Protein AF-A0A2D5W5E4-F1 (afdb_monomer_lite)

Sequence (96 aa):
MGKLPPGGSLHLEPGTIVTPAARDLAFSRGVRLVEGGASAGDCAGASGTESDCMWHRVLATDGDYIVQVRAGRAVLSRLTPEGPVAFGIDLLENHS

Structure (mmCIF, N/CA/C/O backbone):
data_AF-A0A2D5W5E4-F1
#
_entry.id   AF-A0A2D5W5E4-F1
#
loop_
_atom_site.group_PDB
_atom_site.id
_atom_site.type_symbol
_atom_site.label_atom_id
_atom_site.label_alt_id
_atom_site.label_comp_id
_atom_site.label_asym_id
_atom_site.label_entity_id
_atom_site.label_seq_id
_atom_site.pdbx_PDB_ins_code
_atom_site.Cartn_x
_atom_site.Cartn_y
_atom_site.Cartn_z
_atom_site.occupancy
_atom_site.B_iso_or_equiv
_atom_site.auth_seq_id
_atom_site.auth_comp_id
_atom_site.auth_asym_id
_atom_site.auth_atom_id
_atom_site.pdbx_PDB_model_num
ATOM 1 N N . MET A 1 1 ? -3.806 -29.850 -19.268 1.00 39.81 1 MET A N 1
ATOM 2 C CA . MET A 1 1 ? -4.160 -28.684 -18.426 1.00 39.81 1 MET A CA 1
ATOM 3 C C . MET A 1 1 ? -4.583 -29.199 -17.055 1.00 39.81 1 MET A C 1
ATOM 5 O O . MET A 1 1 ? -5.656 -29.781 -16.946 1.00 39.81 1 MET A O 1
ATOM 9 N N . GLY A 1 2 ? -3.719 -29.105 -16.044 1.00 47.88 2 GLY A N 1
ATOM 10 C CA . GLY A 1 2 ? -4.036 -29.586 -14.695 1.00 47.88 2 GLY A CA 1
ATOM 11 C C . GLY A 1 2 ? -4.999 -28.630 -13.993 1.00 47.88 2 GLY A C 1
ATOM 12 O O . GLY A 1 2 ? -4.729 -27.434 -13.924 1.00 47.88 2 GLY A O 1
ATOM 13 N N . LYS A 1 3 ? -6.137 -29.133 -13.499 1.00 58.62 3 LYS A N 1
ATOM 14 C CA . LYS A 1 3 ? -7.003 -28.375 -12.585 1.00 58.62 3 LYS A CA 1
ATOM 15 C C . LYS A 1 3 ? -6.306 -28.318 -11.229 1.00 58.62 3 LYS A C 1
ATOM 17 O O . LYS A 1 3 ? -6.124 -29.360 -10.606 1.00 58.62 3 LYS A O 1
ATOM 22 N N . LEU A 1 4 ? -5.933 -27.121 -10.782 1.00 61.56 4 LEU A N 1
ATOM 23 C CA . LEU A 1 4 ? -5.486 -26.927 -9.408 1.00 61.56 4 LEU A CA 1
ATOM 24 C C . LEU A 1 4 ? -6.698 -27.136 -8.481 1.00 61.56 4 LEU A C 1
ATOM 26 O O . LEU A 1 4 ? -7.742 -26.517 -8.726 1.00 61.56 4 LEU A O 1
ATOM 30 N N . PRO A 1 5 ? -6.616 -28.015 -7.471 1.00 66.75 5 PRO A N 1
ATOM 31 C CA . PRO A 1 5 ? -7.707 -28.185 -6.525 1.00 66.75 5 PRO A CA 1
ATOM 32 C C . PRO A 1 5 ? -7.944 -26.883 -5.735 1.00 66.75 5 PRO A C 1
ATOM 34 O O . PRO A 1 5 ? -6.987 -26.153 -5.456 1.00 66.75 5 PRO A O 1
ATOM 37 N N . PRO A 1 6 ? -9.204 -26.569 -5.380 1.00 67.25 6 PRO A N 1
ATOM 38 C CA . PRO A 1 6 ? -9.503 -25.455 -4.483 1.00 67.25 6 PRO A CA 1
ATOM 39 C C . PRO A 1 6 ? -8.774 -25.649 -3.147 1.00 67.25 6 PRO A C 1
ATOM 41 O O . PRO A 1 6 ? -8.643 -26.778 -2.672 1.00 67.25 6 PRO A O 1
ATOM 44 N N . GLY A 1 7 ? -8.260 -24.563 -2.567 1.00 71.94 7 GLY A N 1
ATOM 45 C CA . GLY A 1 7 ? -7.384 -24.634 -1.388 1.00 71.94 7 GLY A CA 1
ATOM 46 C C . GLY A 1 7 ? -5.900 -24.898 -1.691 1.00 71.94 7 GLY A C 1
ATOM 47 O O . GLY A 1 7 ? -5.088 -24.923 -0.769 1.00 71.94 7 GLY A O 1
ATOM 48 N N . GLY A 1 8 ? -5.532 -25.136 -2.955 1.00 79.62 8 GLY A N 1
ATOM 49 C CA . GLY A 1 8 ? -4.158 -25.450 -3.352 1.00 79.62 8 GLY A CA 1
ATOM 50 C C . GLY A 1 8 ? -3.221 -24.238 -3.380 1.00 79.62 8 GLY A C 1
ATOM 51 O O . GLY A 1 8 ? -3.659 -23.092 -3.444 1.00 79.62 8 GLY A O 1
ATOM 52 N N . SER A 1 9 ? -1.915 -24.497 -3.395 1.00 81.81 9 SER A N 1
ATOM 53 C CA . SER A 1 9 ? -0.892 -23.468 -3.618 1.00 81.81 9 SER A CA 1
ATOM 54 C C . SER A 1 9 ? -0.395 -23.508 -5.063 1.00 81.81 9 SER A C 1
ATOM 56 O O . SER A 1 9 ? -0.157 -24.587 -5.606 1.00 81.81 9 SER A O 1
ATOM 58 N N . LEU A 1 10 ? -0.222 -22.341 -5.680 1.00 82.25 10 LEU A N 1
ATOM 59 C CA . LEU A 1 10 ? 0.379 -22.173 -7.000 1.00 82.25 10 LEU A CA 1
ATOM 60 C C . LEU A 1 10 ? 1.687 -21.402 -6.853 1.00 82.25 10 LEU A C 1
ATOM 62 O O . LEU A 1 10 ? 1.669 -20.231 -6.477 1.00 82.25 10 LEU A O 1
ATOM 66 N N . HIS A 1 11 ? 2.802 -22.057 -7.167 1.00 84.19 11 HIS A N 1
ATOM 67 C CA . HIS A 1 11 ? 4.106 -21.411 -7.197 1.00 84.19 11 HIS A CA 1
ATOM 68 C C . HIS A 1 11 ? 4.270 -20.651 -8.513 1.00 84.19 11 HIS A C 1
ATOM 70 O O . HIS A 1 11 ? 4.062 -21.214 -9.586 1.00 84.19 11 HIS A O 1
ATOM 76 N N . LEU A 1 12 ? 4.579 -19.364 -8.415 1.00 85.81 12 LEU A N 1
ATOM 77 C CA . LEU A 1 12 ? 4.820 -18.489 -9.550 1.00 85.81 12 LEU A CA 1
ATOM 78 C C . LEU A 1 12 ? 6.315 -18.446 -9.825 1.00 85.81 12 LEU A C 1
ATOM 80 O O . LEU A 1 12 ? 7.105 -18.288 -8.898 1.00 85.81 12 LEU A O 1
ATOM 84 N N . GLU A 1 13 ? 6.696 -18.548 -11.091 1.00 80.25 13 GLU A N 1
ATOM 85 C CA . GLU A 1 13 ? 8.087 -18.337 -11.480 1.00 80.25 13 GLU A CA 1
ATOM 86 C C . GLU A 1 13 ? 8.489 -16.871 -11.232 1.00 80.25 13 GLU A C 1
ATOM 88 O O . GLU A 1 13 ? 7.639 -15.975 -11.367 1.00 80.25 13 GLU A O 1
ATOM 93 N N . PRO A 1 14 ? 9.763 -16.595 -10.907 1.00 76.56 14 PRO A N 1
ATOM 94 C CA . PRO A 1 14 ? 10.265 -15.232 -10.773 1.00 76.56 14 PRO A CA 1
ATOM 95 C C . PRO A 1 14 ? 9.915 -14.373 -11.999 1.00 76.56 14 PRO A C 1
ATOM 97 O O . PRO A 1 14 ? 10.088 -14.797 -13.142 1.00 76.56 14 PRO A O 1
ATOM 100 N N . GLY A 1 15 ? 9.404 -13.161 -11.770 1.00 73.94 15 GLY A N 1
ATOM 101 C CA . GLY A 1 15 ? 8.994 -12.243 -12.843 1.00 73.94 15 GLY A CA 1
ATOM 102 C C . GLY A 1 15 ? 7.612 -12.522 -13.450 1.00 73.94 15 GLY A C 1
ATOM 103 O O . GLY A 1 15 ? 7.211 -11.845 -14.398 1.00 73.94 15 GLY A O 1
ATOM 104 N N . THR A 1 16 ? 6.852 -13.480 -12.913 1.00 82.19 16 THR A N 1
ATOM 105 C CA . THR A 1 16 ? 5.469 -13.718 -13.347 1.00 82.19 16 THR A CA 1
ATOM 106 C C . THR A 1 16 ? 4.564 -12.552 -12.949 1.00 82.19 16 THR A C 1
ATOM 108 O O . THR A 1 16 ? 4.383 -12.261 -11.769 1.00 82.19 16 THR A O 1
ATOM 111 N N . ILE A 1 17 ? 3.927 -11.919 -13.937 1.00 80.31 17 ILE A N 1
ATOM 112 C CA . ILE A 1 17 ? 2.947 -10.853 -13.703 1.00 80.31 17 ILE A CA 1
ATOM 113 C C . ILE A 1 17 ? 1.578 -11.473 -13.422 1.00 80.31 17 ILE A C 1
ATOM 115 O O . ILE A 1 17 ? 0.988 -12.135 -14.278 1.00 80.31 17 ILE A O 1
ATOM 119 N N . VAL A 1 18 ? 1.037 -11.202 -12.236 1.00 86.31 18 VAL A N 1
ATOM 120 C CA . VAL A 1 18 ? -0.332 -11.579 -11.869 1.00 86.31 18 VAL A CA 1
ATOM 121 C C . VAL A 1 18 ? -1.254 -10.386 -12.081 1.00 86.31 18 VAL A C 1
ATOM 123 O O . VAL A 1 18 ? -1.111 -9.349 -11.436 1.00 86.31 18 VAL A O 1
ATOM 126 N N . THR A 1 19 ? -2.229 -10.525 -12.979 1.00 86.44 19 THR A N 1
ATOM 127 C CA . THR A 1 19 ? -3.240 -9.481 -13.196 1.00 86.44 19 THR A CA 1
ATOM 128 C C . THR A 1 19 ? -4.224 -9.413 -12.018 1.00 86.44 19 THR A C 1
ATOM 130 O O . THR A 1 19 ? -4.454 -10.434 -11.361 1.00 86.44 19 THR A O 1
ATOM 133 N N . PRO A 1 20 ? -4.873 -8.258 -11.762 1.00 85.69 20 PRO A N 1
ATOM 134 C CA . PRO A 1 20 ? -5.863 -8.137 -10.687 1.00 85.69 20 PRO A CA 1
ATOM 135 C C . PRO A 1 20 ? -6.962 -9.207 -10.763 1.00 85.69 20 PRO A C 1
ATOM 137 O O . PRO A 1 20 ? -7.199 -9.923 -9.795 1.00 85.69 20 PRO A O 1
ATOM 140 N N . ALA A 1 21 ? -7.518 -9.437 -11.958 1.00 83.12 21 ALA A N 1
ATOM 141 C CA . ALA A 1 21 ? -8.541 -10.459 -12.176 1.00 83.12 21 ALA A CA 1
ATOM 142 C C . ALA A 1 21 ? -8.055 -11.890 -11.863 1.00 83.12 21 ALA A C 1
ATOM 144 O O . ALA A 1 21 ? -8.832 -12.722 -11.395 1.00 83.12 21 ALA A O 1
ATOM 145 N N . ALA A 1 22 ? -6.775 -12.195 -12.103 1.00 83.62 22 ALA A N 1
ATOM 146 C CA . ALA A 1 22 ? -6.201 -13.494 -11.761 1.00 83.62 22 ALA A CA 1
ATOM 147 C C . ALA A 1 22 ? -6.040 -13.665 -10.241 1.00 83.62 22 ALA A C 1
ATOM 149 O O . ALA A 1 22 ? -6.284 -14.755 -9.718 1.00 83.62 22 ALA A O 1
ATOM 150 N N . ARG A 1 23 ? -5.682 -12.589 -9.529 1.00 85.44 23 ARG A N 1
ATOM 151 C CA . ARG A 1 23 ? -5.568 -12.578 -8.064 1.00 85.44 23 ARG A CA 1
ATOM 152 C C . ARG A 1 23 ? -6.932 -12.744 -7.392 1.00 85.44 23 ARG A C 1
ATOM 154 O O . ARG A 1 23 ? -7.066 -13.578 -6.498 1.00 85.44 23 ARG A O 1
ATOM 161 N N . ASP A 1 24 ? -7.946 -12.042 -7.889 1.00 86.94 24 ASP A N 1
ATOM 162 C CA . ASP A 1 24 ? -9.32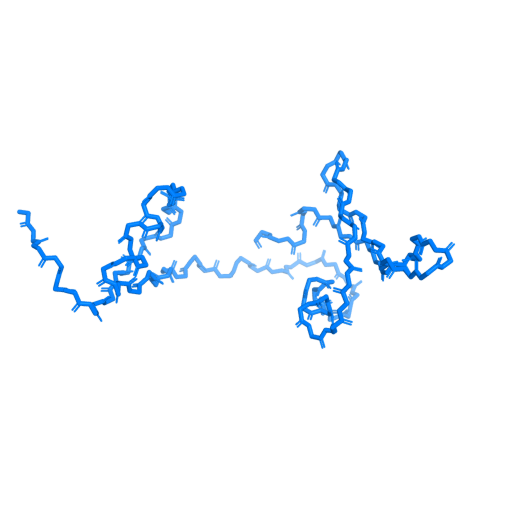8 -12.150 -7.405 1.00 86.94 24 ASP A CA 1
ATOM 163 C C . ASP A 1 24 ? -9.887 -13.563 -7.614 1.00 86.94 24 ASP A C 1
ATOM 165 O O . ASP A 1 24 ? -10.502 -14.160 -6.725 1.00 86.94 24 ASP A O 1
ATOM 169 N N . LEU A 1 25 ? -9.610 -14.154 -8.779 1.00 86.00 25 LEU A N 1
ATOM 170 C CA . LEU A 1 25 ? -10.016 -15.520 -9.085 1.00 86.00 25 LEU A CA 1
ATOM 171 C C . LEU A 1 25 ? -9.305 -16.544 -8.188 1.00 86.00 25 LEU A C 1
ATOM 173 O O . LEU A 1 25 ? -9.951 -17.494 -7.740 1.00 86.00 25 LEU A O 1
ATOM 177 N N . ALA A 1 26 ? -8.018 -16.357 -7.885 1.00 85.62 26 ALA A N 1
ATOM 178 C CA . ALA A 1 26 ? -7.294 -17.211 -6.945 1.00 85.62 26 ALA A CA 1
ATOM 179 C C . ALA A 1 26 ? -7.908 -17.138 -5.536 1.00 85.62 26 ALA A C 1
ATOM 181 O O . ALA A 1 26 ? -8.210 -18.181 -4.953 1.00 85.62 26 ALA A O 1
ATOM 182 N N . PHE A 1 27 ? -8.203 -15.929 -5.047 1.00 84.88 27 PHE A N 1
ATOM 183 C CA . PHE A 1 27 ? -8.863 -15.719 -3.757 1.00 84.88 27 PHE A CA 1
ATOM 184 C C . PHE A 1 27 ? -10.230 -16.412 -3.690 1.00 84.88 27 PHE A C 1
ATOM 186 O O . PHE A 1 27 ? -10.484 -17.189 -2.771 1.00 84.88 27 PHE A O 1
ATOM 193 N N . SER A 1 28 ? -11.075 -16.232 -4.712 1.00 87.06 28 SER A N 1
ATOM 194 C CA . SER A 1 28 ? -12.405 -16.863 -4.773 1.00 87.06 28 SER A CA 1
ATOM 195 C C . SER A 1 28 ? -12.367 -18.398 -4.755 1.00 87.06 28 SER A C 1
ATOM 197 O O . SER A 1 28 ? -13.340 -19.046 -4.375 1.00 87.06 28 SER A O 1
ATOM 199 N N . ARG A 1 29 ? -11.237 -18.993 -5.158 1.00 84.81 29 ARG A N 1
ATOM 200 C CA . ARG A 1 29 ? -11.017 -20.446 -5.202 1.00 84.81 29 ARG A CA 1
ATOM 201 C C . ARG A 1 29 ? -10.216 -20.969 -4.008 1.00 84.81 29 ARG A C 1
ATOM 203 O O . ARG A 1 29 ? -9.876 -22.153 -3.982 1.00 84.81 29 ARG A O 1
ATOM 210 N N . GLY A 1 30 ? -9.887 -20.104 -3.048 1.00 83.75 30 GLY A N 1
ATOM 211 C CA . GLY A 1 30 ? -9.023 -20.437 -1.917 1.00 83.75 30 GLY A CA 1
ATOM 212 C C . GLY A 1 30 ? -7.610 -20.846 -2.341 1.00 83.75 30 GLY A C 1
ATOM 213 O O . GLY A 1 30 ? -6.954 -21.591 -1.626 1.00 83.75 30 GLY A O 1
ATOM 214 N N . VAL A 1 31 ? -7.155 -20.426 -3.522 1.00 86.69 31 VAL A N 1
ATOM 215 C CA . VAL A 1 31 ? -5.833 -20.775 -4.047 1.00 86.69 31 VAL A CA 1
ATOM 216 C C . VAL A 1 31 ? -4.806 -19.765 -3.548 1.00 86.69 31 VAL A C 1
ATOM 218 O O . VAL A 1 31 ? -4.957 -18.561 -3.756 1.00 86.69 31 VAL A O 1
ATOM 221 N N . ARG A 1 32 ? -3.735 -20.254 -2.919 1.00 84.25 32 ARG A N 1
ATOM 222 C CA . ARG A 1 32 ? -2.622 -19.422 -2.450 1.00 84.25 32 ARG A CA 1
ATOM 223 C C . ARG A 1 32 ? -1.586 -19.260 -3.559 1.00 84.25 32 ARG A C 1
ATOM 225 O O . ARG A 1 32 ? -1.002 -20.239 -4.005 1.00 84.25 32 ARG A O 1
ATOM 232 N N . LEU A 1 33 ? -1.325 -18.029 -3.980 1.00 85.38 33 LEU A N 1
ATOM 233 C CA . LEU A 1 33 ? -0.207 -17.717 -4.873 1.00 85.38 33 LEU A CA 1
ATOM 234 C C . LEU A 1 33 ? 1.081 -17.631 -4.039 1.00 85.38 33 LEU A C 1
ATOM 2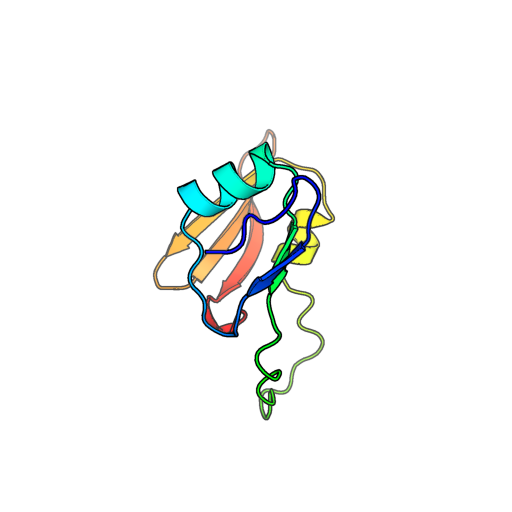36 O O . LEU A 1 33 ? 1.105 -16.939 -3.022 1.00 85.38 33 LEU A O 1
ATOM 240 N N . VAL A 1 34 ? 2.120 -18.364 -4.432 1.00 83.81 34 VAL A N 1
ATOM 241 C CA . VAL A 1 34 ? 3.427 -18.399 -3.762 1.00 83.81 34 VAL A CA 1
ATOM 242 C C . VAL A 1 34 ? 4.470 -17.917 -4.758 1.00 83.81 34 VAL A C 1
ATOM 244 O O . VAL A 1 34 ? 4.755 -18.602 -5.732 1.00 83.81 34 VAL A O 1
ATOM 247 N N . GLU A 1 35 ? 5.026 -16.733 -4.552 1.00 80.25 35 GLU A N 1
ATOM 248 C CA . GLU A 1 35 ? 6.042 -16.186 -5.451 1.00 80.25 35 GLU A CA 1
ATOM 249 C C . GLU A 1 35 ? 7.369 -16.932 -5.255 1.00 80.25 35 GLU A C 1
ATOM 251 O O . GLU A 1 35 ? 7.878 -17.054 -4.139 1.00 80.25 35 GLU A O 1
ATOM 256 N N . GLY A 1 36 ? 7.892 -17.508 -6.339 1.00 59.00 36 GLY A N 1
ATOM 257 C CA . GLY A 1 36 ? 9.219 -18.101 -6.390 1.00 59.00 36 GLY A CA 1
ATOM 258 C C . GLY A 1 36 ? 10.247 -16.983 -6.325 1.00 59.00 36 GLY A C 1
ATOM 259 O O . GLY A 1 36 ? 10.256 -16.100 -7.181 1.00 59.00 36 GLY A O 1
ATOM 260 N N . GLY A 1 37 ? 11.068 -16.999 -5.277 1.00 47.78 37 GLY A N 1
ATOM 261 C CA . GLY A 1 37 ? 12.058 -15.963 -5.024 1.00 47.78 37 GLY A CA 1
ATOM 262 C C . GLY A 1 37 ? 12.991 -15.784 -6.216 1.00 47.78 37 GLY A C 1
ATOM 263 O O . GLY A 1 37 ? 13.771 -16.679 -6.543 1.00 47.78 37 GLY A O 1
ATOM 264 N N . ALA A 1 38 ? 12.940 -14.605 -6.832 1.00 44.19 38 ALA A N 1
ATOM 265 C CA . ALA A 1 38 ? 14.134 -14.055 -7.444 1.00 44.19 38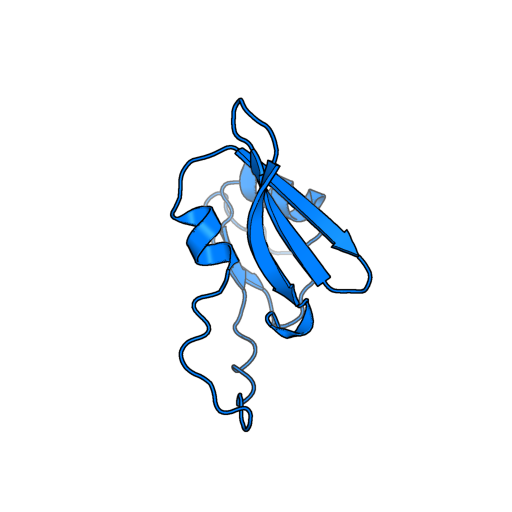 ALA A CA 1
ATOM 266 C C . ALA A 1 38 ? 15.198 -13.981 -6.339 1.00 44.19 38 ALA A C 1
ATOM 268 O O . ALA A 1 38 ? 14.904 -13.518 -5.234 1.00 44.19 38 ALA A O 1
ATOM 269 N N . SER A 1 39 ? 16.402 -14.492 -6.610 1.00 40.12 39 SER A N 1
ATOM 270 C CA . SER A 1 39 ? 17.565 -14.262 -5.756 1.00 40.12 39 SER A CA 1
ATOM 271 C C . SER A 1 39 ? 17.600 -12.790 -5.372 1.00 40.12 39 SER A C 1
ATOM 273 O O . SER A 1 39 ? 17.610 -11.937 -6.258 1.00 40.12 39 SER A O 1
ATOM 275 N N . ALA A 1 40 ? 17.592 -12.522 -4.065 1.00 43.50 40 ALA A N 1
ATOM 276 C CA . ALA A 1 40 ? 17.885 -11.213 -3.510 1.00 43.50 40 ALA A CA 1
ATOM 277 C C . ALA A 1 40 ? 19.178 -10.720 -4.168 1.00 43.50 40 ALA A C 1
ATOM 279 O O . ALA A 1 40 ? 20.249 -11.277 -3.927 1.00 43.50 40 ALA A O 1
ATOM 280 N N . GLY A 1 41 ? 19.050 -9.770 -5.092 1.00 35.12 41 GLY A N 1
ATOM 281 C CA . GLY A 1 41 ? 20.193 -9.118 -5.702 1.00 35.12 41 GLY A CA 1
ATOM 282 C C . GLY A 1 41 ? 20.956 -8.408 -4.597 1.00 35.12 41 GLY A C 1
ATOM 283 O O . GLY A 1 41 ? 20.364 -7.660 -3.823 1.00 35.12 41 GLY A O 1
ATOM 284 N N . ASP A 1 42 ? 22.247 -8.702 -4.496 1.00 34.12 42 ASP A N 1
ATOM 285 C CA . ASP A 1 42 ? 23.157 -8.129 -3.517 1.00 34.12 42 ASP A CA 1
ATOM 286 C C . ASP A 1 42 ? 23.008 -6.603 -3.434 1.00 34.12 42 ASP A C 1
ATOM 288 O O . ASP A 1 42 ? 23.365 -5.868 -4.358 1.00 34.12 42 ASP A O 1
ATOM 292 N N . CYS A 1 43 ? 22.532 -6.127 -2.282 1.00 34.12 43 CYS A N 1
ATOM 293 C CA . CYS A 1 43 ? 22.550 -4.724 -1.877 1.00 34.12 43 CYS A CA 1
ATOM 294 C C . CYS A 1 43 ? 23.995 -4.293 -1.566 1.00 34.12 43 CYS A C 1
ATOM 296 O O . CYS A 1 43 ? 24.354 -4.003 -0.424 1.00 34.12 43 CYS A O 1
ATOM 298 N N . ALA A 1 44 ? 24.864 -4.295 -2.574 1.00 35.94 44 ALA A N 1
ATOM 299 C CA . ALA A 1 44 ? 26.235 -3.833 -2.452 1.00 35.94 44 ALA A CA 1
ATOM 300 C C . ALA A 1 44 ? 26.304 -2.327 -2.738 1.00 35.94 44 ALA A C 1
ATOM 302 O O . ALA A 1 44 ? 26.503 -1.898 -3.871 1.00 35.94 44 ALA A O 1
ATOM 303 N N . GLY A 1 45 ? 26.198 -1.531 -1.672 1.00 33.34 45 GLY A N 1
ATOM 304 C CA . GLY A 1 45 ? 26.790 -0.194 -1.645 1.00 33.34 45 GLY A CA 1
ATOM 305 C C . GLY A 1 45 ? 25.822 0.971 -1.484 1.00 33.34 45 GLY A C 1
ATOM 306 O O . GLY A 1 45 ? 25.698 1.791 -2.383 1.00 33.34 45 GLY A O 1
ATOM 307 N N . ALA A 1 46 ? 25.248 1.130 -0.294 1.00 33.69 46 ALA A N 1
ATOM 308 C CA . ALA A 1 46 ? 24.987 2.457 0.263 1.00 33.69 46 ALA A CA 1
ATOM 309 C C . ALA A 1 46 ? 24.877 2.345 1.788 1.00 33.69 46 ALA A C 1
ATOM 311 O O . ALA A 1 46 ? 23.910 1.820 2.329 1.00 33.69 46 ALA A O 1
ATOM 312 N N . SER A 1 47 ? 25.920 2.793 2.481 1.00 39.06 47 SER A N 1
ATOM 313 C CA . SER A 1 47 ? 25.987 2.857 3.938 1.00 39.06 47 SER A CA 1
ATOM 314 C C . SER A 1 47 ? 24.831 3.676 4.517 1.00 39.06 47 SER A C 1
ATOM 316 O O . SER A 1 47 ? 24.758 4.881 4.286 1.00 39.06 47 SER A O 1
ATOM 318 N N . GLY A 1 48 ? 23.980 3.037 5.321 1.00 36.25 48 GLY A N 1
ATOM 319 C CA . GLY A 1 48 ? 22.965 3.722 6.121 1.00 36.25 48 GLY A CA 1
ATOM 320 C C . GLY A 1 48 ? 21.861 2.794 6.616 1.00 36.25 48 GLY A C 1
ATOM 321 O O . GLY A 1 48 ? 20.772 2.828 6.071 1.00 36.25 48 GLY A O 1
ATOM 322 N N . THR A 1 49 ? 22.180 1.968 7.620 1.00 35.31 49 THR A N 1
ATOM 323 C CA . THR A 1 49 ? 21.276 1.415 8.658 1.00 35.31 49 THR A CA 1
ATOM 324 C C . THR A 1 49 ? 19.825 1.096 8.271 1.00 35.31 49 THR A C 1
ATOM 326 O O . THR A 1 49 ? 19.016 2.005 8.130 1.00 35.31 49 THR A O 1
ATOM 329 N N . GLU A 1 50 ? 19.514 -0.206 8.246 1.00 40.84 50 GLU A N 1
ATOM 330 C CA . GLU A 1 50 ? 18.173 -0.798 8.390 1.00 40.84 50 GLU A CA 1
ATOM 331 C C . GLU A 1 50 ? 17.067 -0.093 7.595 1.00 40.84 50 GLU A C 1
ATOM 333 O O . GLU A 1 50 ? 16.371 0.798 8.081 1.00 40.84 50 GLU A O 1
ATOM 338 N N . SER A 1 51 ? 16.870 -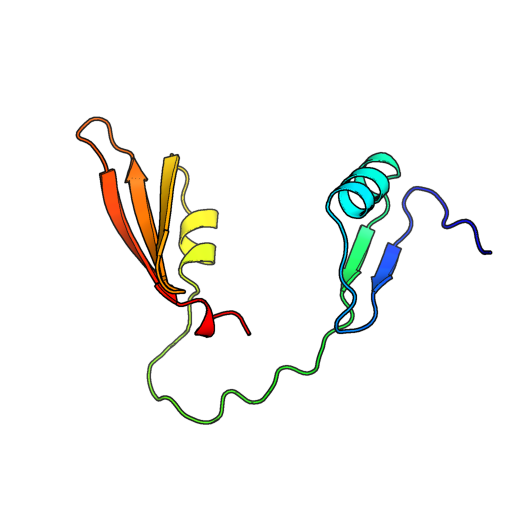0.561 6.360 1.00 46.88 51 SER A N 1
ATOM 339 C CA . SER A 1 51 ? 15.654 -0.365 5.572 1.00 46.88 51 SER A CA 1
ATOM 340 C C . SER A 1 51 ? 14.460 -1.016 6.277 1.00 46.88 51 SER A C 1
ATOM 342 O O . SER A 1 51 ? 13.919 -2.033 5.856 1.00 46.88 51 SER A O 1
ATOM 344 N N . ASP A 1 52 ? 14.046 -0.409 7.378 1.00 51.91 52 ASP A N 1
ATOM 345 C CA . ASP A 1 52 ? 12.770 -0.619 8.028 1.00 51.91 52 ASP A CA 1
ATOM 346 C C . ASP A 1 52 ? 11.738 0.056 7.113 1.00 51.91 52 ASP A C 1
ATOM 348 O O . ASP A 1 52 ? 11.420 1.242 7.262 1.00 51.91 52 ASP A O 1
ATOM 352 N N . CYS A 1 53 ? 11.367 -0.652 6.032 1.00 69.12 53 CYS A N 1
ATOM 353 C CA . CYS A 1 53 ? 10.636 -0.082 4.901 1.00 69.12 53 CYS A CA 1
ATOM 354 C C . CYS A 1 53 ? 9.441 0.708 5.424 1.00 69.12 53 CYS A C 1
ATOM 356 O O . CYS A 1 53 ? 8.640 0.186 6.196 1.00 69.12 53 CYS A O 1
ATOM 358 N N . MET A 1 54 ? 9.315 1.965 5.004 1.00 81.19 54 MET A N 1
ATOM 359 C CA . MET A 1 54 ? 8.272 2.890 5.453 1.00 81.19 54 MET A CA 1
ATOM 360 C C . MET A 1 54 ? 6.876 2.231 5.467 1.00 81.19 54 MET A C 1
ATOM 362 O O . MET A 1 54 ? 6.103 2.435 6.403 1.00 81.19 54 MET A O 1
ATOM 366 N N . TRP A 1 55 ? 6.605 1.343 4.507 1.00 84.06 55 TRP A N 1
ATOM 367 C CA . TRP A 1 55 ? 5.391 0.532 4.421 1.00 84.06 55 TRP A CA 1
ATOM 368 C C . TRP A 1 55 ? 5.176 -0.458 5.571 1.00 84.06 55 TRP A C 1
ATOM 370 O O . TRP A 1 55 ? 4.041 -0.605 6.011 1.00 84.06 55 TRP A O 1
ATOM 380 N N . HIS A 1 56 ? 6.218 -1.094 6.112 1.00 83.69 56 HIS A N 1
ATOM 381 C CA . HIS A 1 56 ? 6.094 -1.922 7.316 1.00 83.69 56 HIS A CA 1
ATOM 382 C C . HIS A 1 56 ? 5.601 -1.089 8.501 1.00 83.69 56 HIS A C 1
ATOM 384 O O . HIS A 1 56 ? 4.737 -1.536 9.249 1.00 83.69 56 HIS A O 1
ATOM 390 N N . ARG A 1 57 ? 6.071 0.158 8.629 1.00 82.88 57 ARG A N 1
ATOM 391 C CA . ARG A 1 57 ? 5.619 1.076 9.684 1.00 82.88 57 ARG A CA 1
ATOM 392 C C . ARG A 1 57 ? 4.164 1.502 9.502 1.00 82.88 57 ARG A C 1
ATOM 394 O O . ARG A 1 57 ? 3.440 1.600 10.489 1.00 82.88 57 ARG A O 1
ATOM 401 N N . VAL A 1 58 ? 3.739 1.740 8.259 1.00 87.56 58 VAL A N 1
ATOM 402 C CA . VAL A 1 58 ? 2.331 2.022 7.926 1.00 87.56 58 VAL A CA 1
ATOM 403 C C . VAL A 1 58 ? 1.454 0.826 8.287 1.00 87.56 58 VAL A C 1
ATOM 405 O O . VAL A 1 58 ? 0.451 0.993 8.962 1.00 87.56 58 VAL A O 1
ATOM 408 N N . LEU A 1 59 ? 1.853 -0.385 7.892 1.00 87.44 59 LEU A N 1
ATOM 409 C CA . LEU A 1 59 ? 1.088 -1.609 8.151 1.00 87.44 59 LEU A CA 1
ATOM 410 C C . LEU A 1 59 ? 1.071 -2.014 9.632 1.00 87.44 59 LEU A C 1
ATOM 412 O O . LEU A 1 59 ? 0.159 -2.714 10.057 1.00 87.44 59 LEU A O 1
ATOM 416 N N . ALA A 1 60 ? 2.063 -1.582 10.412 1.00 86.56 60 ALA A N 1
ATOM 417 C CA . ALA A 1 60 ? 2.131 -1.814 11.851 1.00 86.56 60 ALA A CA 1
ATOM 418 C C . ALA A 1 60 ? 1.388 -0.754 12.688 1.00 86.56 60 ALA A C 1
ATOM 420 O O . ALA A 1 60 ? 1.301 -0.908 13.906 1.00 86.56 60 ALA A O 1
ATOM 421 N N . THR A 1 61 ? 0.889 0.328 12.075 1.00 84.38 61 THR A N 1
ATOM 422 C CA . THR A 1 61 ? 0.263 1.449 12.793 1.00 84.38 61 THR A CA 1
ATOM 423 C C . THR A 1 61 ? -1.156 1.700 12.293 1.00 84.38 61 THR A C 1
ATOM 425 O O . THR A 1 61 ? -1.355 2.109 11.154 1.00 84.38 61 THR A O 1
ATOM 428 N N . ASP A 1 62 ? -2.144 1.546 13.173 1.00 88.75 62 ASP A N 1
ATOM 429 C CA . ASP A 1 62 ? -3.540 1.813 12.825 1.00 88.75 62 ASP A CA 1
ATOM 430 C C . ASP A 1 62 ? -3.792 3.306 12.554 1.00 88.75 62 ASP A C 1
ATOM 432 O O . ASP A 1 62 ? -3.449 4.199 13.345 1.00 88.75 62 ASP A O 1
ATOM 436 N N . GLY A 1 63 ? -4.459 3.589 11.440 1.00 91.75 63 GLY A N 1
ATOM 437 C CA . GLY A 1 63 ? -4.904 4.928 11.088 1.00 91.75 63 GLY A CA 1
ATOM 438 C C . GLY A 1 63 ? -5.263 5.071 9.617 1.00 91.75 63 GLY A C 1
ATOM 439 O O . GLY A 1 63 ? -5.027 4.175 8.809 1.00 91.75 63 GLY A O 1
ATOM 440 N N . ASP A 1 64 ? -5.800 6.239 9.283 1.00 94.69 64 ASP A N 1
ATOM 441 C CA . ASP A 1 64 ? -6.051 6.628 7.902 1.00 94.69 64 ASP A CA 1
ATOM 442 C C . ASP A 1 64 ? -4.825 7.344 7.331 1.00 94.69 64 ASP A C 1
ATOM 444 O O . ASP A 1 64 ? -4.240 8.227 7.967 1.00 94.69 64 ASP A O 1
ATOM 448 N N . TYR A 1 65 ? -4.436 6.975 6.112 1.00 94.12 65 TYR A N 1
ATOM 449 C CA . TYR A 1 65 ? -3.241 7.488 5.447 1.00 94.12 65 TYR A CA 1
ATOM 450 C C . TYR A 1 65 ? -3.567 8.009 4.048 1.00 94.12 65 TYR A C 1
ATOM 452 O O . TYR A 1 65 ? -4.322 7.398 3.294 1.00 94.12 65 TYR A O 1
ATOM 460 N N . ILE A 1 66 ? -2.946 9.128 3.678 1.00 93.50 66 ILE A N 1
ATOM 461 C CA . ILE A 1 66 ? -2.940 9.668 2.319 1.00 93.50 66 ILE A CA 1
ATOM 462 C C . ILE A 1 66 ? -1.587 9.346 1.694 1.00 93.50 66 ILE A C 1
ATOM 464 O O . ILE A 1 66 ? -0.546 9.731 2.227 1.00 93.50 66 ILE A O 1
ATOM 468 N N . VAL A 1 67 ? -1.615 8.690 0.535 1.00 92.75 67 VAL A N 1
ATOM 469 C CA . VAL A 1 67 ? -0.427 8.392 -0.270 1.00 92.75 67 VAL A CA 1
ATOM 470 C C . VAL A 1 67 ? -0.431 9.282 -1.509 1.00 92.75 67 VAL A C 1
ATOM 472 O O . VAL A 1 67 ? -1.370 9.256 -2.304 1.00 92.75 67 VAL A O 1
ATOM 475 N N . GLN A 1 68 ? 0.631 10.061 -1.699 1.00 90.81 68 GLN A N 1
ATOM 476 C CA . GLN A 1 68 ? 0.852 10.852 -2.907 1.00 90.81 68 GLN A CA 1
ATOM 477 C C . GLN A 1 68 ? 2.061 10.313 -3.666 1.00 90.81 68 GLN A C 1
ATOM 479 O O . GLN A 1 68 ? 3.179 10.372 -3.162 1.00 90.81 68 GLN A O 1
ATOM 484 N N . VAL A 1 69 ? 1.850 9.831 -4.893 1.00 90.50 69 VAL A N 1
ATOM 485 C CA . VAL A 1 69 ? 2.929 9.328 -5.756 1.00 90.50 69 VAL A CA 1
ATOM 486 C C . VAL A 1 69 ? 3.238 10.347 -6.850 1.00 90.50 69 VAL A C 1
ATOM 488 O O . VAL A 1 69 ? 2.365 10.694 -7.646 1.00 90.50 69 VAL A O 1
ATOM 491 N N . ARG A 1 70 ? 4.476 10.850 -6.892 1.00 82.94 70 ARG A N 1
ATOM 492 C CA . ARG A 1 70 ? 4.958 11.797 -7.914 1.00 82.94 70 ARG A CA 1
ATOM 493 C C . ARG A 1 70 ? 6.414 11.511 -8.257 1.00 82.94 70 ARG A C 1
ATOM 495 O O . ARG A 1 70 ? 7.228 11.380 -7.354 1.00 82.94 70 ARG A O 1
ATOM 502 N N . ALA A 1 71 ? 6.740 11.446 -9.551 1.00 84.31 71 ALA A N 1
ATOM 503 C CA . ALA A 1 71 ? 8.110 11.246 -10.044 1.00 84.31 71 ALA A CA 1
ATOM 504 C C . ALA A 1 71 ? 8.853 10.065 -9.372 1.00 84.31 71 ALA A C 1
ATOM 506 O O . ALA A 1 71 ? 10.004 10.200 -8.980 1.00 84.31 71 ALA A O 1
ATOM 507 N N . GLY A 1 72 ? 8.172 8.926 -9.185 1.00 82.00 72 GLY A N 1
ATOM 508 C CA . GLY A 1 72 ? 8.767 7.739 -8.548 1.00 82.00 72 GLY A CA 1
ATOM 509 C C . GLY A 1 72 ? 8.934 7.834 -7.025 1.00 82.00 72 GLY A C 1
ATOM 510 O O . GLY A 1 72 ? 9.583 6.983 -6.429 1.00 82.00 72 GLY A O 1
ATOM 511 N N . ARG A 1 73 ? 8.343 8.845 -6.381 1.00 80.94 73 ARG A N 1
ATOM 512 C CA . ARG A 1 73 ? 8.390 9.058 -4.932 1.00 80.94 73 ARG A CA 1
ATOM 513 C C . ARG A 1 73 ? 6.998 8.963 -4.327 1.00 80.94 73 ARG A C 1
ATOM 515 O O . ARG A 1 73 ? 6.083 9.636 -4.804 1.00 80.94 73 ARG A O 1
ATOM 522 N N . ALA A 1 74 ? 6.852 8.180 -3.265 1.00 88.88 74 ALA A N 1
ATOM 523 C CA . ALA A 1 74 ? 5.659 8.127 -2.434 1.00 88.88 74 ALA A CA 1
ATOM 524 C C . ALA A 1 74 ? 5.851 9.014 -1.197 1.00 88.88 74 ALA A C 1
ATOM 526 O O . ALA A 1 74 ? 6.781 8.824 -0.421 1.00 88.88 74 ALA A O 1
ATOM 527 N N . VAL A 1 75 ? 4.971 9.993 -1.001 1.00 90.50 75 VAL A N 1
ATOM 528 C CA . VAL A 1 75 ? 4.879 10.783 0.233 1.00 90.50 75 VAL A CA 1
ATOM 529 C C . VAL A 1 75 ? 3.643 10.326 0.987 1.00 90.50 75 VAL A C 1
ATOM 531 O O . VAL A 1 75 ? 2.549 10.308 0.419 1.00 90.50 75 VAL A O 1
ATOM 534 N N . LEU A 1 76 ? 3.821 9.951 2.250 1.00 91.38 76 LEU A N 1
ATOM 535 C CA . LEU A 1 76 ? 2.742 9.505 3.114 1.00 91.38 76 LEU A CA 1
ATOM 536 C C . LEU A 1 76 ? 2.484 10.512 4.217 1.00 91.38 76 LEU A C 1
ATOM 538 O O . LEU A 1 76 ? 3.399 10.945 4.924 1.00 91.38 76 LEU A O 1
ATOM 542 N N . SER A 1 77 ? 1.204 10.803 4.399 1.00 92.62 77 SER A N 1
ATOM 543 C CA . SER A 1 77 ? 0.698 11.596 5.508 1.00 92.62 77 SER A CA 1
ATOM 544 C C . SER A 1 77 ? -0.363 10.799 6.251 1.00 92.62 77 SER A C 1
ATOM 546 O O . SER A 1 77 ? -1.221 10.184 5.622 1.00 92.62 77 SER A O 1
ATOM 548 N N . ARG A 1 78 ? -0.335 10.828 7.582 1.00 94.00 78 ARG A N 1
ATOM 549 C CA . ARG A 1 78 ? -1.431 10.323 8.409 1.00 94.00 78 ARG A CA 1
ATOM 550 C C . ARG A 1 78 ? -2.525 11.379 8.457 1.00 94.00 78 ARG A C 1
ATOM 552 O O . ARG A 1 78 ? -2.234 12.553 8.671 1.00 94.00 78 ARG A O 1
ATOM 559 N N . LEU A 1 79 ? -3.768 10.978 8.252 1.00 94.00 79 LEU A N 1
ATOM 560 C CA . LEU A 1 79 ? -4.909 11.869 8.363 1.00 94.00 79 LEU A CA 1
ATOM 561 C C . LEU A 1 79 ? -5.313 11.991 9.837 1.00 94.00 79 LEU A C 1
ATOM 563 O O . LEU A 1 79 ? -5.591 10.990 10.494 1.00 94.00 79 LEU A O 1
ATOM 567 N N . THR A 1 80 ? -5.324 13.216 10.357 1.00 93.00 80 THR A N 1
ATOM 568 C CA . THR A 1 80 ? -5.835 13.542 11.696 1.00 93.00 80 THR A CA 1
ATOM 569 C C . THR A 1 80 ? -7.030 14.499 11.581 1.00 93.00 80 THR A C 1
ATOM 571 O O . THR A 1 80 ? -7.272 15.040 10.495 1.00 93.00 80 THR A O 1
ATOM 574 N N . PRO A 1 81 ? -7.794 14.737 12.665 1.00 90.81 81 PRO A N 1
ATOM 575 C CA . PRO A 1 81 ? -8.889 15.713 12.666 1.00 90.81 81 PRO A CA 1
ATOM 576 C C . PRO A 1 81 ? -8.464 17.136 12.265 1.00 90.81 81 PRO A C 1
ATOM 578 O O . PRO A 1 81 ? -9.266 17.893 11.726 1.00 90.81 81 PRO A O 1
ATOM 581 N N . GLU A 1 82 ? -7.202 17.496 12.500 1.00 92.31 82 GLU A N 1
ATOM 582 C CA . GLU A 1 82 ? -6.597 18.787 12.157 1.00 92.31 82 GLU A CA 1
ATOM 583 C C . GLU A 1 82 ? -6.043 18.828 10.721 1.00 92.31 82 GLU A C 1
ATOM 585 O O . GLU A 1 82 ? -5.712 19.903 10.218 1.00 92.31 82 GLU A O 1
ATOM 590 N N . GLY A 1 83 ? -5.952 17.675 10.051 1.00 88.69 83 GLY A N 1
ATOM 591 C CA . GLY A 1 83 ? -5.507 17.539 8.667 1.00 88.69 83 GLY A CA 1
ATOM 592 C C . GLY A 1 83 ? -4.390 16.506 8.461 1.00 88.69 83 GLY A C 1
ATOM 593 O O . GLY A 1 83 ? -4.078 15.712 9.347 1.00 88.69 83 GLY A O 1
ATOM 594 N N . PRO A 1 84 ? -3.787 16.461 7.258 1.00 90.81 84 PRO A N 1
ATOM 595 C CA . PRO A 1 84 ? -2.705 15.528 6.955 1.00 90.81 84 PRO A CA 1
ATOM 596 C C . PRO A 1 84 ? -1.403 15.914 7.671 1.00 90.81 84 PRO A C 1
ATOM 598 O O . PRO A 1 84 ? -0.860 16.995 7.446 1.00 90.81 84 PRO A O 1
ATOM 601 N N . VAL A 1 85 ? -0.856 14.997 8.468 1.00 91.19 85 VAL A N 1
ATOM 602 C CA . VAL A 1 85 ? 0.437 15.138 9.152 1.00 91.19 85 VAL A CA 1
ATOM 603 C C . VAL A 1 85 ? 1.469 14.244 8.476 1.00 91.19 85 VAL A C 1
ATOM 605 O O . VAL A 1 85 ? 1.203 13.071 8.221 1.00 91.19 85 VAL A O 1
ATOM 608 N N . ALA A 1 86 ? 2.654 14.784 8.182 1.00 88.19 86 ALA A N 1
ATOM 609 C CA . ALA A 1 86 ? 3.721 14.039 7.520 1.00 88.19 86 ALA A CA 1
ATOM 610 C C . ALA A 1 86 ? 4.087 12.770 8.307 1.00 88.19 86 ALA A C 1
ATOM 612 O O . ALA A 1 86 ? 4.373 12.831 9.502 1.00 88.19 86 ALA A O 1
ATOM 613 N N . PHE A 1 87 ? 4.084 11.627 7.623 1.00 86.88 87 PHE A N 1
ATOM 614 C CA . PHE A 1 87 ? 4.390 10.326 8.215 1.00 86.88 87 PHE A CA 1
ATOM 615 C C . PHE A 1 87 ? 5.712 9.762 7.693 1.00 86.88 87 PHE A C 1
ATOM 617 O O . PHE A 1 87 ? 6.520 9.240 8.460 1.00 86.88 87 PHE A O 1
ATOM 624 N N . GLY A 1 88 ? 5.957 9.884 6.389 1.00 85.19 88 GLY A N 1
ATOM 625 C CA . GLY A 1 88 ? 7.176 9.369 5.784 1.00 85.19 88 GLY A CA 1
ATOM 626 C C . GLY A 1 88 ? 7.240 9.582 4.282 1.00 85.19 88 GLY A C 1
ATOM 627 O O . GLY A 1 88 ? 6.297 10.061 3.653 1.00 85.19 88 GLY A O 1
ATOM 628 N N . ILE A 1 89 ? 8.389 9.237 3.713 1.00 83.00 89 ILE A N 1
ATOM 629 C CA . ILE A 1 89 ? 8.645 9.314 2.280 1.00 83.00 89 ILE A CA 1
ATOM 630 C C . ILE A 1 89 ? 9.388 8.049 1.875 1.00 83.00 89 ILE A C 1
ATOM 632 O O . ILE A 1 89 ? 10.266 7.594 2.604 1.00 83.00 89 ILE A O 1
ATOM 636 N N . ASP A 1 90 ? 9.038 7.518 0.716 1.00 81.88 90 ASP A N 1
ATOM 637 C CA . ASP A 1 90 ? 9.667 6.359 0.115 1.00 81.88 90 ASP A CA 1
ATOM 638 C C . ASP A 1 90 ? 9.927 6.586 -1.377 1.00 81.88 90 ASP A C 1
ATOM 640 O O . ASP A 1 90 ? 9.232 7.362 -2.044 1.00 81.88 90 ASP A O 1
ATOM 644 N N . LEU A 1 91 ? 10.980 5.956 -1.880 1.00 75.94 91 LEU A N 1
ATOM 645 C CA . LEU A 1 91 ? 11.373 5.987 -3.282 1.00 75.94 91 LEU A CA 1
ATOM 646 C C . LEU A 1 91 ? 11.051 4.620 -3.873 1.00 75.94 91 LEU A C 1
ATOM 648 O O . LEU A 1 91 ? 11.354 3.605 -3.259 1.00 75.94 91 LEU A O 1
ATOM 652 N N . LEU A 1 92 ? 10.488 4.586 -5.082 1.00 63.12 92 LEU A N 1
ATOM 653 C CA . LEU A 1 92 ? 10.193 3.331 -5.788 1.00 63.12 92 LEU A CA 1
ATOM 654 C C . LEU A 1 92 ? 11.445 2.437 -5.920 1.00 63.12 92 LEU A C 1
ATOM 656 O O . LEU A 1 92 ? 11.349 1.217 -5.965 1.00 63.12 92 LEU A O 1
ATOM 660 N N . GLU A 1 93 ? 12.615 3.071 -5.942 1.00 60.41 93 GLU A N 1
ATOM 661 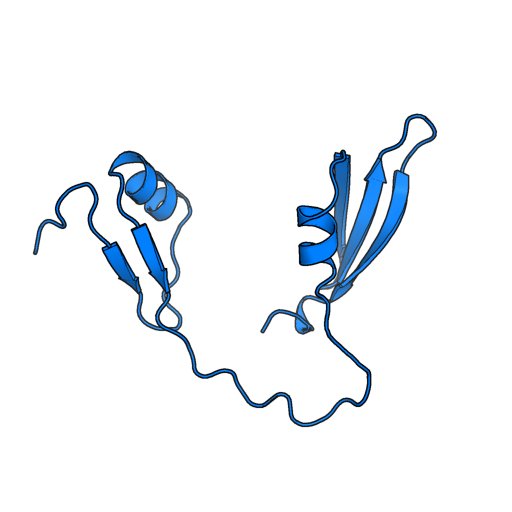C CA . GLU A 1 93 ? 13.951 2.471 -5.990 1.00 60.41 93 GLU A CA 1
ATOM 662 C C . GLU A 1 93 ? 14.272 1.603 -4.758 1.00 60.41 93 GLU A C 1
ATOM 664 O O . GLU A 1 93 ? 15.146 0.749 -4.830 1.00 60.41 93 GLU A O 1
ATOM 669 N N . ASN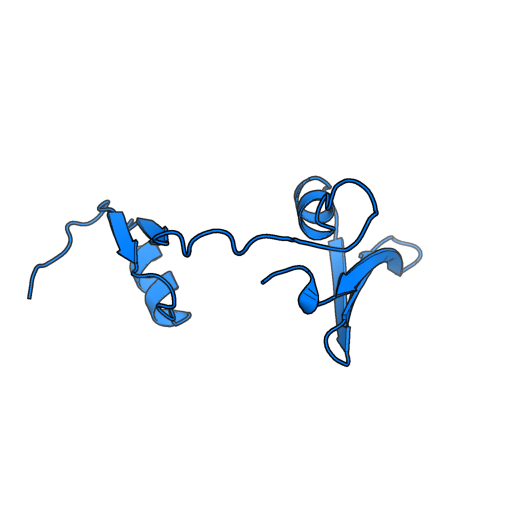 A 1 94 ? 13.547 1.778 -3.646 1.00 53.16 94 ASN A N 1
ATOM 670 C CA . ASN A 1 94 ? 13.738 1.024 -2.401 1.00 53.16 94 ASN A CA 1
ATOM 671 C C . ASN A 1 94 ? 13.018 -0.338 -2.387 1.00 53.16 94 ASN A C 1
ATOM 673 O O . ASN A 1 94 ? 13.045 -1.034 -1.372 1.00 53.16 94 ASN A O 1
ATOM 677 N N . HIS A 1 95 ? 12.325 -0.694 -3.471 1.00 51.50 95 HIS A N 1
ATOM 678 C CA . HIS A 1 95 ? 11.426 -1.852 -3.543 1.00 51.50 95 HIS A CA 1
ATOM 679 C C . HIS A 1 95 ? 11.762 -2.847 -4.663 1.00 51.50 95 HIS A C 1
ATOM 681 O O . HIS A 1 95 ? 10.895 -3.629 -5.056 1.00 51.50 95 HIS A O 1
ATOM 687 N N . SER A 1 96 ? 12.992 -2.810 -5.182 1.00 42.59 96 SER A N 1
ATOM 688 C CA . SER A 1 96 ? 13.489 -3.756 -6.191 1.00 42.59 96 SER A CA 1
ATOM 689 C C . SER A 1 96 ? 13.890 -5.103 -5.605 1.00 42.59 96 SER A C 1
ATOM 691 O O . SER A 1 96 ? 14.658 -5.079 -4.616 1.00 42.59 96 SER A O 1
#

Secondary structure (DSSP, 8-state):
---PPTT-EEEEPTTPPPPHHHHHHHHHTTPEEEE---------S---S----HHHHHHTS-S-EEEEEETTEEEEEEEETTEEEEEEEEEGGGG-

pLDDT: mean 74.23, std 19.2, range [33.34, 94.69]

Foldseek 3Di:
DDDAQQLEEDEDEPPDDQDPVNVVVCVVSNYHYHYDDDPPDDPPDDDDDDCPPLVVVVVVDDADWDWDDDPQKTWIFGQDPVGTHGRDIDGNVSPD

Radius of gyration: 18.11 Å; chains: 1; bounding box: 39×48×31 Å